Protein AF-R0KQ36-F1 (afdb_monomer_lite)

Sequence (123 aa):
MLGYKKDLPDYDYDPQKAKDLLKQAGLEKGAEVTLWSMPVQRPYNPNSRRIAEMIQNDWSKVGIKAKIVTYEWGEYLAGMRKGEHDSALFGWMSDNGVPDNFAGTLLSCDNFKTGSNVARLVR

Organism: Nosema bombycis (strain CQ1 / CVCC 102059) (NCBI:txid578461)

InterPro domains:
  IPR000914 Solute-binding protein family 5 domain [PF00496] (3-112)
  IPR039424 Solute-binding protein family 5 [PTHR30290] (10-117)

Foldseek 3Di:
DPPDDPPDDDDDPDLVVVLVVCVVVVQNQEEEFEEEFEPAADPVHRGRPVVQVVVQVSSVSSRYHYDYDYDHRVVSLVCLLVLVGPHYDDDDDAPPPDPCSPCVQAPDPVNNVVSSPSVDDDD

Secondary structure (DSSP, 8-state):
-TT--TTPPPPP--HHHHHHHHHHTT-TT-EEEEEE--SS-BTTBS-HHHHHHHHHHHHHTTTEEEEEE---HHHHHHHHHHT--SEE------SSS-THHHHHHHH-SHHHHHS--TT----

Radius of gyration: 16.08 Å; chains: 1; bounding box: 37×28×38 Å

Structure (mmCIF, N/CA/C/O backbone):
data_AF-R0KQ36-F1
#
_entry.id   AF-R0KQ36-F1
#
loop_
_atom_site.group_PDB
_atom_site.id
_atom_site.type_symbol
_atom_site.label_atom_id
_atom_site.label_alt_id
_atom_site.label_comp_id
_atom_site.label_asym_id
_atom_site.label_entity_id
_atom_site.label_seq_id
_atom_site.pdbx_PDB_ins_code
_atom_site.Cartn_x
_atom_site.Cartn_y
_atom_site.Cartn_z
_atom_site.occupancy
_atom_site.B_iso_or_equiv
_atom_site.auth_seq_id
_atom_site.auth_comp_id
_atom_site.auth_asym_id
_atom_site.auth_atom_id
_atom_site.pdbx_PDB_model_num
ATOM 1 N N . MET A 1 1 ? 0.701 -9.088 -22.541 1.00 68.00 1 MET A N 1
ATOM 2 C CA . MET A 1 1 ? 1.845 -9.384 -21.655 1.00 68.00 1 MET A CA 1
ATOM 3 C C . MET A 1 1 ? 1.908 -10.888 -21.467 1.00 68.00 1 MET A C 1
ATOM 5 O O . MET A 1 1 ? 0.860 -11.494 -21.264 1.00 68.00 1 MET A O 1
ATOM 9 N N . LEU A 1 2 ? 3.087 -11.493 -21.611 1.00 82.75 2 LEU A N 1
ATOM 10 C CA . LEU A 1 2 ? 3.276 -12.922 -21.346 1.00 82.75 2 LEU A CA 1
ATOM 11 C C . LEU A 1 2 ? 2.894 -13.225 -19.884 1.00 82.75 2 LEU A C 1
ATOM 13 O O . LEU A 1 2 ? 3.167 -12.406 -19.015 1.00 82.75 2 LEU A O 1
ATOM 17 N N . GLY A 1 3 ? 2.233 -14.351 -19.611 1.00 84.62 3 GLY A N 1
ATOM 18 C CA . GLY A 1 3 ? 1.840 -14.739 -18.246 1.00 84.62 3 GLY A CA 1
ATOM 19 C C . GLY A 1 3 ? 0.640 -13.989 -17.641 1.00 84.62 3 GLY A C 1
ATOM 20 O O . GLY A 1 3 ? 0.231 -14.314 -16.531 1.00 84.62 3 GLY A O 1
ATOM 21 N N . TYR A 1 4 ? 0.035 -13.025 -18.348 1.00 89.44 4 TYR A N 1
ATOM 22 C CA . TYR A 1 4 ? -1.173 -12.339 -17.875 1.00 89.44 4 TYR A CA 1
ATOM 23 C C . TYR A 1 4 ? -2.426 -13.210 -18.049 1.00 89.44 4 TYR A C 1
ATOM 25 O O . TYR A 1 4 ? -2.744 -13.627 -19.166 1.00 89.44 4 TYR A O 1
ATOM 33 N N . LYS A 1 5 ? -3.166 -13.442 -16.958 1.00 90.88 5 LYS A N 1
ATOM 34 C CA . LYS A 1 5 ? -4.444 -14.168 -16.957 1.00 90.88 5 LYS A CA 1
ATOM 35 C C . LYS A 1 5 ? -5.608 -13.175 -16.878 1.00 90.88 5 LYS A C 1
ATOM 37 O O . LYS A 1 5 ? -5.825 -12.570 -15.835 1.00 90.88 5 LYS A O 1
ATOM 42 N N . LYS A 1 6 ? -6.337 -13.024 -17.989 1.00 88.94 6 LYS A N 1
ATOM 43 C CA . LYS A 1 6 ? -7.429 -12.045 -18.156 1.00 88.94 6 LYS A CA 1
ATOM 44 C C . LYS A 1 6 ? -8.647 -12.332 -17.282 1.00 88.94 6 LYS A C 1
ATOM 46 O O . LYS A 1 6 ? -9.215 -11.407 -16.723 1.00 88.94 6 LYS A O 1
ATOM 51 N N . ASP A 1 7 ? -9.006 -13.602 -17.143 1.00 93.19 7 ASP A N 1
ATOM 52 C CA . ASP A 1 7 ? -10.266 -14.014 -16.510 1.00 93.19 7 ASP A CA 1
ATOM 53 C C . ASP A 1 7 ? -10.089 -14.313 -15.012 1.00 93.19 7 ASP A C 1
ATOM 55 O O . ASP A 1 7 ? -10.692 -15.237 -14.463 1.00 93.19 7 ASP A O 1
ATOM 59 N N . LEU A 1 8 ? -9.180 -13.592 -14.349 1.00 91.81 8 LEU A N 1
ATOM 60 C CA . LEU A 1 8 ? -9.088 -13.630 -12.893 1.00 91.81 8 LEU A CA 1
ATOM 61 C C . LEU A 1 8 ? -10.212 -12.765 -12.307 1.00 91.81 8 LEU A C 1
ATOM 63 O O . LEU A 1 8 ? -10.329 -11.609 -12.708 1.00 91.81 8 LEU A O 1
ATOM 67 N N . PRO A 1 9 ? -11.029 -13.299 -11.382 1.00 92.38 9 PRO A N 1
ATOM 68 C CA . PRO A 1 9 ? -12.053 -12.503 -10.723 1.00 92.38 9 PRO A CA 1
ATOM 69 C C . PRO A 1 9 ? -11.394 -11.412 -9.876 1.00 92.38 9 PRO A C 1
ATOM 71 O O . PRO A 1 9 ? -10.442 -11.688 -9.143 1.00 92.38 9 PRO A O 1
ATOM 74 N N . ASP A 1 10 ? -11.910 -10.192 -9.989 1.00 93.69 10 ASP A N 1
ATOM 75 C CA . ASP A 1 10 ? -11.498 -9.058 -9.163 1.00 93.69 10 ASP A CA 1
ATOM 76 C C . ASP A 1 10 ? -12.382 -8.952 -7.909 1.00 93.69 10 ASP A C 1
ATOM 78 O O . ASP A 1 10 ? -13.429 -9.601 -7.804 1.00 93.69 10 ASP A O 1
ATOM 82 N N . TYR A 1 11 ? -11.960 -8.142 -6.943 1.00 94.56 11 TYR A N 1
ATOM 83 C CA . TYR A 1 11 ? -12.784 -7.801 -5.791 1.00 94.56 11 TYR A CA 1
ATOM 84 C C . TYR A 1 11 ? -13.697 -6.619 -6.121 1.00 94.56 11 TYR A C 1
ATOM 86 O O . TYR A 1 11 ? -13.227 -5.534 -6.459 1.00 94.56 11 TYR A O 1
ATOM 94 N N . ASP A 1 12 ? -15.005 -6.805 -5.948 1.00 95.69 12 ASP A N 1
ATOM 95 C CA . ASP A 1 12 ? -15.968 -5.711 -6.066 1.00 95.69 12 ASP A CA 1
ATOM 96 C C . ASP A 1 12 ? -15.798 -4.677 -4.941 1.00 95.69 12 ASP A C 1
ATOM 98 O O . ASP A 1 12 ? -15.447 -5.003 -3.800 1.00 95.69 12 ASP A O 1
ATOM 102 N N . TYR A 1 13 ? -16.123 -3.418 -5.240 1.00 96.94 13 TYR A N 1
ATOM 103 C CA . TYR A 1 13 ? -16.244 -2.380 -4.219 1.00 96.94 13 TYR A CA 1
ATOM 104 C C . TYR A 1 13 ? -17.527 -2.584 -3.401 1.00 96.94 13 TYR A C 1
ATOM 106 O O . TYR A 1 13 ? -18.600 -2.109 -3.772 1.00 96.94 13 TYR A O 1
ATOM 114 N N . ASP A 1 14 ? -17.401 -3.275 -2.267 1.00 97.50 14 ASP A N 1
ATOM 115 C CA . ASP A 1 14 ? -18.507 -3.548 -1.346 1.00 97.50 14 ASP A CA 1
ATOM 116 C C . ASP A 1 14 ? -18.127 -3.210 0.113 1.00 97.50 14 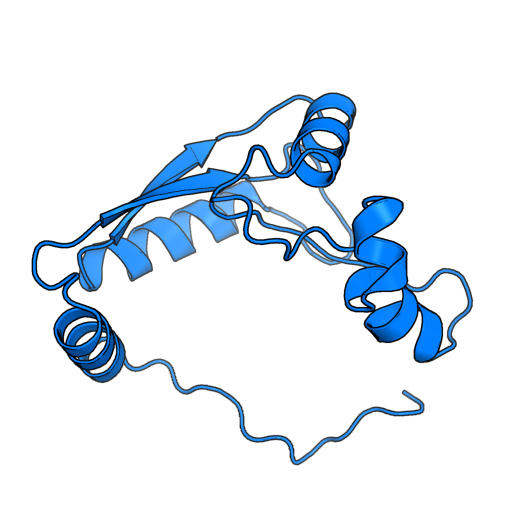ASP A C 1
ATOM 118 O O . ASP A 1 14 ? -17.593 -4.048 0.852 1.00 97.50 14 ASP A O 1
ATOM 122 N N . PRO A 1 15 ? -18.410 -1.972 0.567 1.00 97.00 15 PRO A N 1
ATOM 123 C CA . PRO A 1 15 ? -18.157 -1.564 1.946 1.00 97.00 15 PRO A CA 1
ATOM 124 C C . PRO A 1 15 ? -18.948 -2.361 2.993 1.00 97.00 15 PRO A C 1
ATOM 126 O O . PRO A 1 15 ? -18.514 -2.435 4.143 1.00 97.00 15 PRO A O 1
ATOM 129 N N . GLN A 1 16 ? -20.102 -2.939 2.638 1.00 97.19 16 GLN A N 1
ATOM 130 C CA . GLN A 1 16 ? -20.906 -3.713 3.583 1.00 97.19 16 GLN A CA 1
ATOM 131 C C . GLN A 1 16 ? -20.258 -5.075 3.833 1.00 97.19 16 GLN A C 1
ATOM 133 O O . GLN A 1 16 ? -19.996 -5.428 4.983 1.00 97.19 16 GLN A O 1
ATOM 138 N N . LYS A 1 17 ? -19.877 -5.776 2.762 1.00 97.56 17 LYS A N 1
ATOM 139 C CA . LYS A 1 17 ? -19.115 -7.026 2.859 1.00 97.56 17 LYS A CA 1
ATOM 140 C C . LYS A 1 17 ? -17.787 -6.830 3.590 1.00 97.56 17 LYS A C 1
ATOM 142 O O . LYS A 1 17 ? -17.404 -7.675 4.396 1.00 97.56 17 LYS A O 1
ATOM 147 N N . ALA A 1 18 ? -17.104 -5.703 3.371 1.00 96.81 18 ALA A N 1
ATOM 148 C CA . ALA A 1 18 ? -15.888 -5.366 4.111 1.00 96.81 18 ALA A CA 1
ATOM 149 C C . ALA A 1 18 ? -16.134 -5.251 5.630 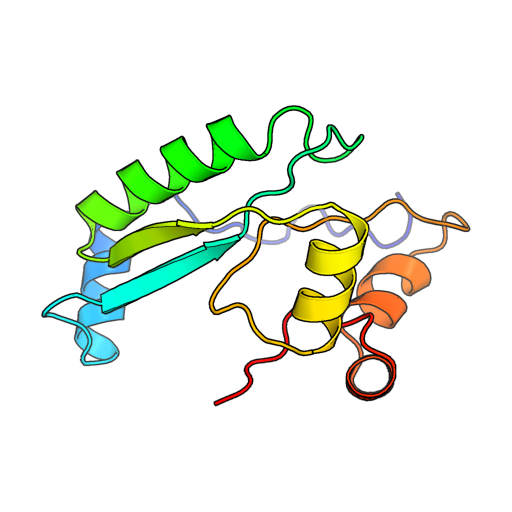1.00 96.81 18 ALA A C 1
ATOM 151 O O . ALA A 1 18 ? -15.367 -5.816 6.411 1.00 96.81 18 ALA A O 1
ATOM 152 N N . LYS A 1 19 ? -17.219 -4.591 6.066 1.00 96.62 19 LYS A N 1
ATOM 153 C CA . LYS A 1 19 ? -17.602 -4.522 7.492 1.00 96.62 19 LYS A CA 1
ATOM 154 C C . LYS A 1 19 ? -17.899 -5.898 8.079 1.00 96.62 19 LYS A C 1
ATOM 156 O O . LYS A 1 19 ? -17.465 -6.189 9.193 1.00 96.62 19 LYS A O 1
ATOM 161 N N . ASP A 1 20 ? -18.604 -6.746 7.336 1.00 96.88 20 ASP A N 1
ATOM 162 C CA . ASP A 1 20 ? -18.950 -8.092 7.793 1.00 96.88 20 ASP A CA 1
ATOM 163 C C . ASP A 1 20 ? -17.696 -8.957 7.984 1.00 96.88 20 ASP A C 1
ATOM 165 O O . ASP A 1 20 ? -17.581 -9.672 8.981 1.00 96.88 20 ASP A O 1
ATOM 169 N N . LEU A 1 21 ? -16.719 -8.842 7.077 1.00 96.88 21 LEU A N 1
ATOM 170 C CA . LEU A 1 21 ? -15.421 -9.511 7.200 1.00 96.88 21 LEU A CA 1
ATOM 171 C C . LEU A 1 21 ? -14.602 -8.974 8.382 1.00 96.88 21 LEU A C 1
ATOM 173 O O . LEU A 1 21 ? -14.020 -9.764 9.124 1.00 96.88 21 LEU A O 1
ATOM 177 N N . LEU A 1 22 ? -14.594 -7.656 8.612 1.00 96.31 22 LEU A N 1
ATOM 178 C CA . LEU A 1 22 ? -13.934 -7.062 9.782 1.00 96.31 22 LEU A CA 1
ATOM 179 C C . LEU A 1 22 ? -14.555 -7.556 11.094 1.00 96.31 22 LEU A C 1
ATOM 181 O O . LEU A 1 22 ? -13.829 -7.885 12.031 1.00 96.31 22 LEU A O 1
ATOM 185 N N . LYS A 1 23 ? -15.884 -7.685 11.150 1.00 96.31 23 LYS A N 1
ATOM 186 C CA . LYS A 1 23 ? -16.582 -8.266 12.302 1.00 96.31 23 LYS A CA 1
ATOM 187 C C . LYS A 1 23 ? -16.205 -9.733 12.519 1.00 96.31 23 LYS A C 1
ATOM 189 O O . LYS A 1 23 ? -15.900 -10.110 13.647 1.00 96.31 23 LYS A O 1
ATOM 194 N N . GLN A 1 24 ? -16.170 -10.546 11.459 1.00 96.88 24 GLN A N 1
ATOM 195 C CA . GLN A 1 24 ? -15.725 -11.948 11.539 1.00 96.88 24 GLN A CA 1
ATOM 196 C C . GLN A 1 24 ? -14.275 -12.073 12.025 1.00 96.88 24 GLN A C 1
ATOM 198 O O . GLN A 1 24 ? -13.946 -13.013 12.743 1.00 96.88 24 GLN A O 1
ATOM 203 N N . ALA A 1 25 ? -13.425 -11.100 11.689 1.00 95.56 25 ALA A N 1
ATOM 204 C CA . ALA A 1 25 ? -12.047 -11.015 12.163 1.00 95.56 25 ALA A CA 1
ATOM 205 C C . ALA A 1 25 ? -11.906 -10.467 13.601 1.00 95.56 25 ALA A C 1
ATOM 207 O O . ALA A 1 25 ? -10.784 -10.325 14.085 1.00 95.56 25 ALA A O 1
ATOM 208 N N . GLY A 1 26 ? -13.008 -10.137 14.289 1.00 96.00 26 GLY A N 1
ATOM 209 C CA . GLY A 1 26 ? -12.990 -9.564 15.642 1.00 96.00 26 GLY A CA 1
ATOM 210 C C . GLY A 1 26 ? -12.621 -8.075 15.701 1.00 96.00 26 GLY A C 1
ATOM 211 O O . GLY A 1 26 ? -12.355 -7.552 16.780 1.00 96.00 26 GLY A O 1
ATOM 212 N N . LEU A 1 27 ? -12.623 -7.377 14.562 1.00 95.00 27 LEU A N 1
ATOM 213 C CA . LEU A 1 27 ? -12.291 -5.952 14.420 1.00 95.00 27 LEU A CA 1
ATOM 214 C C . LEU A 1 27 ? -13.543 -5.076 14.267 1.00 95.00 27 LEU A C 1
ATOM 216 O O . LEU A 1 27 ? -13.517 -4.029 13.627 1.00 95.00 27 LEU A O 1
ATOM 220 N N . GLU A 1 28 ? -14.662 -5.484 14.867 1.00 91.56 28 GLU A N 1
ATOM 221 C CA . GLU A 1 28 ? -15.944 -4.765 14.787 1.00 91.56 28 GLU A CA 1
ATOM 222 C C . GLU A 1 28 ? -15.891 -3.337 15.356 1.00 91.56 28 GLU A C 1
ATOM 224 O O . GLU A 1 28 ? -16.665 -2.474 14.949 1.00 91.56 28 GLU A O 1
ATOM 229 N N . LYS A 1 29 ? -14.955 -3.077 16.277 1.00 91.94 29 LYS A N 1
ATOM 230 C CA . LYS A 1 29 ? -14.707 -1.747 16.854 1.00 91.94 29 LYS A CA 1
ATOM 231 C C . LYS A 1 29 ? -13.809 -0.872 15.974 1.00 91.94 29 LYS A C 1
ATOM 233 O O . LYS A 1 29 ? -13.524 0.263 16.349 1.00 91.94 29 LYS A O 1
ATOM 238 N N . GLY A 1 30 ? -13.376 -1.388 14.825 1.00 92.00 30 GLY A N 1
ATOM 239 C CA . GLY A 1 30 ? -12.399 -0.751 13.960 1.00 92.00 30 GLY A CA 1
ATOM 240 C C . GLY A 1 30 ? -10.956 -1.049 14.359 1.00 92.00 30 GLY A C 1
ATOM 241 O O . GLY A 1 30 ? -10.680 -1.794 15.300 1.00 92.00 30 GLY A O 1
ATOM 242 N N . ALA A 1 31 ? -10.029 -0.451 13.617 1.00 95.12 31 ALA A N 1
ATOM 243 C CA . ALA A 1 31 ? -8.596 -0.505 13.888 1.00 95.12 31 ALA A CA 1
ATOM 244 C C . ALA A 1 31 ? -7.919 0.783 13.407 1.00 95.12 31 ALA A C 1
ATOM 246 O O . ALA A 1 31 ? -8.403 1.445 12.485 1.00 95.12 31 ALA A O 1
ATOM 247 N N . GLU A 1 32 ? -6.786 1.126 14.014 1.00 96.44 32 GLU A N 1
ATOM 248 C CA . GLU A 1 32 ? -5.894 2.162 13.496 1.00 96.44 32 GLU A CA 1
ATOM 249 C C . GLU A 1 32 ? -4.724 1.502 12.769 1.00 96.44 32 GLU A C 1
ATOM 251 O O . GLU A 1 32 ? -4.175 0.514 13.252 1.00 96.44 32 GLU A O 1
ATOM 256 N N . VAL A 1 33 ? -4.354 2.043 11.610 1.00 96.19 33 VAL A N 1
ATOM 257 C CA . VAL A 1 33 ? -3.228 1.548 10.807 1.00 96.19 33 VAL A CA 1
ATOM 258 C C . VAL A 1 33 ? -2.465 2.716 10.206 1.00 96.19 33 VAL A C 1
ATOM 260 O O . VAL A 1 33 ? -3.047 3.749 9.862 1.00 96.19 33 VAL A O 1
ATOM 263 N N . THR A 1 34 ? -1.159 2.570 10.036 1.00 97.31 34 THR A N 1
ATOM 264 C CA . THR A 1 34 ? -0.374 3.494 9.216 1.00 97.31 34 THR A CA 1
ATOM 265 C C . THR A 1 34 ? -0.522 3.157 7.733 1.00 97.31 34 THR A C 1
ATOM 267 O O . THR A 1 34 ? -0.522 1.991 7.344 1.00 97.31 34 THR A O 1
ATOM 270 N N . LEU A 1 35 ? -0.654 4.189 6.894 1.00 97.69 35 LEU A N 1
ATOM 271 C CA . LEU A 1 35 ? -0.651 4.084 5.434 1.00 97.69 35 LEU A CA 1
ATOM 272 C C . LEU A 1 35 ? 0.498 4.916 4.873 1.00 97.69 35 LEU A C 1
ATOM 274 O O . LEU A 1 35 ? 0.434 6.145 4.801 1.00 97.69 35 LEU A O 1
ATOM 278 N N . TRP A 1 36 ? 1.569 4.239 4.492 1.00 97.56 36 TRP A N 1
ATOM 279 C CA . TRP A 1 36 ? 2.773 4.874 3.984 1.00 97.56 36 TRP A CA 1
ATOM 280 C C . TRP A 1 36 ? 2.558 5.348 2.547 1.00 97.56 36 TRP A C 1
ATOM 282 O O . TRP A 1 36 ? 2.313 4.549 1.643 1.00 97.56 36 TRP A O 1
ATOM 292 N N . SER A 1 37 ? 2.699 6.650 2.316 1.00 97.94 37 SER A N 1
ATOM 293 C CA . SER A 1 37 ? 2.624 7.280 0.999 1.00 97.94 37 SER A CA 1
ATOM 294 C C . SER A 1 37 ? 4.003 7.754 0.556 1.00 97.94 37 SER A C 1
ATOM 296 O O . SER A 1 37 ? 4.721 8.385 1.324 1.00 97.94 37 SER A O 1
ATOM 298 N N . MET A 1 38 ? 4.341 7.503 -0.706 1.00 95.56 38 MET A N 1
ATOM 299 C CA . MET A 1 38 ? 5.598 7.946 -1.306 1.00 95.56 38 MET A CA 1
ATOM 300 C C . MET A 1 38 ? 5.609 9.478 -1.498 1.00 95.56 38 MET A C 1
ATOM 302 O O . MET A 1 38 ? 4.573 10.034 -1.883 1.00 95.56 38 MET A O 1
ATOM 306 N N . PRO A 1 39 ? 6.754 10.166 -1.297 1.00 93.88 39 PRO A N 1
ATOM 307 C CA . PRO A 1 39 ? 6.879 11.616 -1.502 1.00 93.88 39 PRO A CA 1
ATOM 308 C C . PRO A 1 39 ? 7.146 12.008 -2.967 1.00 93.88 39 PRO A C 1
ATOM 310 O O . PRO A 1 39 ? 7.127 13.188 -3.308 1.00 93.88 39 PRO A O 1
ATOM 313 N N . VAL A 1 40 ? 7.432 11.030 -3.833 1.00 94.94 40 VAL A N 1
ATOM 314 C CA . VAL A 1 40 ? 7.837 11.225 -5.232 1.00 94.94 40 VAL A CA 1
ATOM 315 C C . VAL A 1 40 ? 6.855 10.571 -6.196 1.00 94.94 40 VAL A C 1
ATOM 317 O O . VAL A 1 40 ? 6.197 9.583 -5.870 1.00 94.94 40 VAL A O 1
ATOM 320 N N . GLN A 1 41 ? 6.794 11.101 -7.415 1.00 95.88 41 GLN A N 1
ATOM 321 C CA . GLN A 1 41 ? 6.020 10.498 -8.495 1.00 95.88 41 GLN A CA 1
ATOM 322 C C . GLN A 1 41 ? 6.716 9.235 -9.000 1.00 95.88 41 GLN A C 1
ATOM 324 O O . GLN A 1 41 ? 7.944 9.187 -9.125 1.00 95.88 41 GLN A O 1
ATOM 329 N N . ARG A 1 42 ? 5.925 8.214 -9.323 1.00 95.44 42 ARG A N 1
ATOM 330 C CA . ARG A 1 42 ? 6.400 6.956 -9.901 1.00 95.44 42 ARG A CA 1
ATOM 331 C C . ARG A 1 42 ? 5.555 6.617 -11.131 1.00 95.44 42 ARG A C 1
ATOM 333 O O . ARG A 1 42 ? 4.374 6.952 -11.147 1.00 95.44 42 ARG A O 1
ATOM 340 N N . PRO A 1 43 ? 6.087 5.900 -12.133 1.00 94.81 43 PRO A N 1
ATOM 341 C CA . PRO A 1 43 ? 5.308 5.576 -13.333 1.00 94.81 43 PRO A CA 1
ATOM 342 C C . PRO A 1 43 ? 4.046 4.740 -13.063 1.00 94.81 43 PRO A C 1
ATOM 344 O O . PRO A 1 43 ? 3.069 4.858 -13.791 1.00 94.81 43 PRO A O 1
ATOM 347 N N . TYR A 1 44 ? 4.038 3.947 -11.988 1.00 93.81 44 TYR A N 1
ATOM 348 C CA . TYR A 1 44 ? 2.868 3.189 -11.523 1.00 93.81 44 TYR A CA 1
ATOM 349 C C . TYR A 1 44 ? 1.954 3.976 -10.565 1.00 93.81 44 TYR A C 1
ATOM 351 O O . TYR A 1 44 ? 0.872 3.506 -10.229 1.00 93.81 44 TYR A O 1
ATOM 359 N N . ASN A 1 45 ? 2.389 5.141 -10.071 1.00 95.94 45 ASN A N 1
ATOM 360 C CA . ASN A 1 45 ? 1.630 5.963 -9.132 1.00 95.94 45 ASN A CA 1
ATOM 361 C C . ASN A 1 45 ? 2.064 7.441 -9.239 1.00 95.94 45 ASN A C 1
ATOM 363 O O . ASN A 1 45 ? 3.050 7.846 -8.609 1.00 95.94 45 ASN A O 1
ATOM 367 N N . PRO A 1 46 ? 1.343 8.261 -10.025 1.00 96.06 46 PRO A N 1
ATOM 368 C CA . PRO A 1 46 ? 1.721 9.650 -10.266 1.00 96.06 46 PRO A CA 1
ATOM 369 C C . PRO A 1 46 ? 1.445 10.570 -9.069 1.00 96.06 46 PRO A C 1
ATOM 371 O O . PRO A 1 46 ? 2.053 11.631 -8.969 1.00 96.06 46 PRO A O 1
ATOM 374 N N . ASN A 1 47 ? 0.544 10.197 -8.152 1.00 96.62 47 ASN A N 1
ATOM 375 C CA . ASN A 1 47 ? 0.242 10.991 -6.961 1.00 96.62 47 ASN A CA 1
ATOM 376 C C . ASN A 1 47 ? -0.153 10.089 -5.787 1.00 96.62 47 ASN A C 1
ATOM 378 O O . ASN A 1 47 ? -1.332 9.906 -5.471 1.00 96.62 47 ASN A O 1
ATOM 382 N N . SER A 1 48 ? 0.867 9.558 -5.113 1.00 97.06 48 SER A N 1
ATOM 383 C CA . SER A 1 48 ? 0.683 8.647 -3.984 1.00 97.06 48 SER A CA 1
ATOM 384 C C . SER A 1 48 ? -0.125 9.285 -2.855 1.00 97.06 48 SER A C 1
ATOM 386 O O . SER A 1 48 ? -0.970 8.623 -2.256 1.00 97.06 48 SER A O 1
ATOM 388 N N . ARG A 1 49 ? 0.071 10.584 -2.597 1.00 97.25 49 ARG A N 1
ATOM 389 C CA . ARG A 1 49 ? -0.634 11.291 -1.525 1.00 97.25 49 ARG A CA 1
ATOM 390 C C . ARG A 1 49 ? -2.138 11.339 -1.779 1.00 97.25 49 ARG A C 1
ATOM 392 O O . ARG A 1 49 ? -2.913 11.042 -0.873 1.00 97.25 49 ARG A O 1
ATOM 399 N N . ARG A 1 50 ? -2.550 11.659 -3.008 1.00 97.81 50 ARG A N 1
ATOM 400 C CA . ARG A 1 50 ? -3.970 11.719 -3.371 1.00 97.81 50 ARG A CA 1
ATOM 401 C C . ARG A 1 50 ? -4.638 10.350 -3.279 1.00 97.81 50 ARG A C 1
ATOM 403 O O . ARG A 1 50 ? -5.746 10.254 -2.762 1.00 97.81 50 ARG A O 1
ATOM 410 N N . ILE A 1 51 ? -3.954 9.299 -3.734 1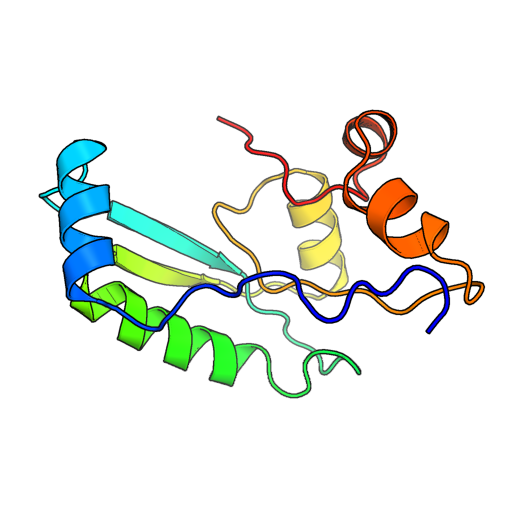.00 98.12 51 ILE A N 1
ATOM 411 C CA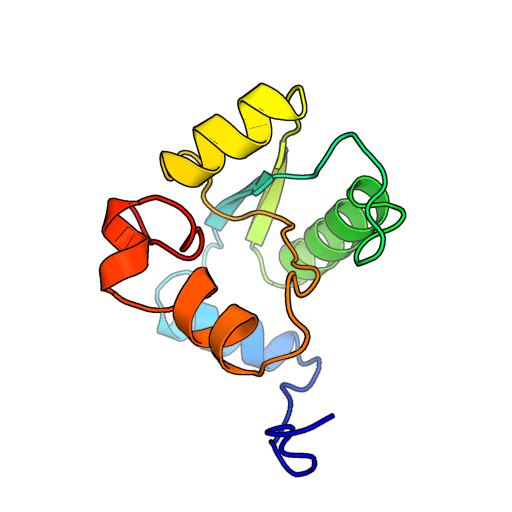 . ILE A 1 51 ? -4.448 7.922 -3.609 1.00 98.12 51 ILE A CA 1
ATOM 412 C C . ILE A 1 51 ? -4.593 7.537 -2.130 1.00 98.12 51 ILE A C 1
ATOM 414 O O . ILE A 1 51 ? -5.625 6.996 -1.742 1.00 98.12 51 ILE A O 1
ATOM 418 N N . ALA A 1 52 ? -3.615 7.877 -1.285 1.00 98.31 52 ALA A N 1
ATOM 419 C CA . ALA A 1 52 ? -3.673 7.594 0.148 1.00 98.31 52 ALA A CA 1
ATOM 420 C C . ALA A 1 52 ? -4.852 8.293 0.847 1.00 98.31 52 ALA A C 1
ATOM 422 O O . ALA A 1 52 ? -5.489 7.694 1.706 1.00 98.31 52 ALA A O 1
ATOM 423 N N . GLU A 1 53 ? -5.178 9.533 0.472 1.00 98.38 53 GLU A N 1
ATOM 424 C CA . GLU A 1 53 ? -6.347 10.258 0.997 1.00 98.38 53 GLU A CA 1
ATOM 425 C C . GLU A 1 53 ? -7.673 9.609 0.586 1.00 98.38 53 GLU A C 1
ATOM 427 O O . GLU A 1 53 ? -8.597 9.520 1.395 1.00 98.38 53 GLU A O 1
ATOM 432 N N . MET A 1 54 ? -7.766 9.118 -0.653 1.00 98.44 54 MET A N 1
ATOM 433 C CA . MET A 1 54 ? -8.947 8.387 -1.122 1.00 98.44 54 MET A CA 1
ATOM 434 C C . MET A 1 54 ? -9.123 7.072 -0.356 1.00 98.44 54 MET A C 1
ATOM 436 O O . MET A 1 54 ? -10.213 6.801 0.144 1.00 98.44 54 MET A O 1
ATOM 440 N N . ILE A 1 55 ? -8.036 6.312 -0.181 1.00 98.31 55 ILE A N 1
ATOM 441 C CA . ILE A 1 55 ? -8.036 5.077 0.612 1.00 98.31 55 ILE A CA 1
ATOM 442 C C . ILE A 1 55 ? -8.402 5.369 2.069 1.00 98.31 55 ILE A C 1
ATOM 444 O O . ILE A 1 55 ? -9.262 4.692 2.619 1.00 98.31 55 ILE A O 1
ATOM 448 N N . GLN A 1 56 ? -7.810 6.395 2.687 1.00 98.44 56 GLN A N 1
ATOM 449 C CA . GLN A 1 56 ? -8.136 6.813 4.054 1.00 98.44 56 GLN A CA 1
ATOM 450 C C . GLN A 1 56 ? -9.633 7.109 4.206 1.00 98.44 56 GLN A C 1
ATOM 452 O O . GLN A 1 56 ? -10.253 6.665 5.174 1.00 98.44 56 GLN A O 1
ATOM 457 N N . ASN A 1 57 ? -10.222 7.828 3.248 1.00 98.44 57 ASN A N 1
ATOM 458 C CA . ASN A 1 57 ? -11.650 8.114 3.242 1.00 98.44 57 ASN A CA 1
ATOM 459 C C . ASN A 1 57 ? -12.490 6.832 3.129 1.00 98.44 57 ASN A C 1
ATOM 461 O O . ASN A 1 57 ? -13.433 6.656 3.897 1.00 98.44 57 ASN A O 1
ATOM 465 N N . ASP A 1 58 ? -12.149 5.914 2.225 1.00 98.38 58 ASP A N 1
ATOM 466 C CA . ASP A 1 58 ? -12.899 4.663 2.062 1.00 98.38 58 ASP A CA 1
ATOM 467 C C . ASP A 1 58 ? -12.762 3.723 3.265 1.00 98.38 58 ASP A C 1
ATOM 469 O O . ASP A 1 58 ? -13.759 3.174 3.734 1.00 98.38 58 ASP A O 1
ATOM 473 N N . TRP A 1 59 ? -11.562 3.604 3.828 1.00 98.25 59 TRP A N 1
ATOM 474 C CA . TRP A 1 59 ? -11.298 2.828 5.040 1.00 98.25 59 TRP A CA 1
ATOM 475 C C . TRP A 1 59 ? -12.056 3.380 6.251 1.00 98.25 59 TRP A C 1
ATOM 477 O O . TRP A 1 59 ? -12.607 2.604 7.037 1.00 98.25 59 TRP A O 1
ATOM 487 N N . SER A 1 60 ? -12.211 4.704 6.353 1.00 97.81 60 SER A N 1
ATOM 488 C CA . SER A 1 60 ? -12.997 5.313 7.432 1.00 97.81 60 SER A CA 1
ATOM 489 C C . SER A 1 60 ? -14.468 4.871 7.423 1.00 97.81 60 SER A C 1
ATOM 491 O O . SER A 1 60 ? -15.055 4.666 8.486 1.00 97.81 60 SER A O 1
ATOM 493 N N . LYS A 1 61 ? -15.055 4.620 6.240 1.00 97.25 61 LYS A N 1
ATOM 494 C CA . LYS A 1 61 ? -16.456 4.177 6.092 1.00 97.25 61 LYS A CA 1
ATOM 495 C C . LYS A 1 61 ? -16.703 2.785 6.670 1.00 97.25 61 LYS A C 1
ATOM 497 O O . LYS A 1 61 ? -17.855 2.445 6.952 1.00 97.25 61 LYS A O 1
ATOM 502 N N . VAL A 1 62 ? -15.648 1.987 6.831 1.00 97.31 62 VAL A N 1
ATOM 503 C CA . VAL A 1 62 ? -15.686 0.623 7.382 1.00 97.31 62 VAL A CA 1
ATOM 504 C C . VAL A 1 62 ? -15.035 0.527 8.767 1.00 97.31 62 VAL A C 1
ATOM 506 O O . VAL A 1 62 ? -14.876 -0.569 9.289 1.00 97.31 62 VAL A O 1
ATOM 509 N N . GLY A 1 63 ? -14.706 1.666 9.390 1.00 96.06 63 GLY A N 1
ATOM 510 C CA . GLY A 1 63 ? -14.166 1.729 10.753 1.00 96.06 63 GLY A CA 1
ATOM 511 C C . GLY A 1 63 ? -12.643 1.605 10.851 1.00 96.06 63 GLY A C 1
ATOM 512 O O . GLY A 1 63 ? -12.116 1.498 11.955 1.00 96.06 63 GLY A O 1
ATOM 513 N N . ILE A 1 64 ? -11.917 1.642 9.732 1.00 98.00 64 ILE A N 1
ATOM 514 C CA . ILE A 1 64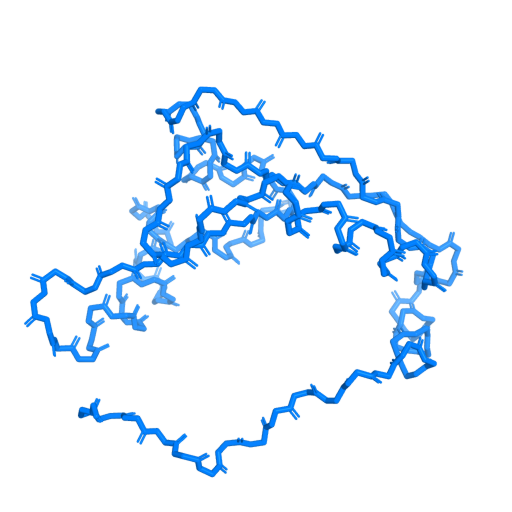 ? -10.452 1.628 9.729 1.00 98.00 64 ILE A CA 1
ATOM 515 C C . ILE A 1 64 ? -9.928 3.063 9.649 1.00 98.00 64 ILE A C 1
ATOM 517 O O . ILE A 1 64 ? -10.159 3.785 8.677 1.00 98.00 64 ILE A O 1
ATOM 521 N N . LYS A 1 65 ? -9.189 3.490 10.672 1.00 98.00 65 LYS A N 1
ATOM 522 C CA . LYS A 1 65 ? -8.577 4.818 10.731 1.00 98.00 65 LYS A CA 1
ATOM 523 C C . LYS A 1 65 ? -7.141 4.749 10.222 1.00 98.00 65 LYS A C 1
ATOM 525 O O . LYS A 1 65 ? -6.221 4.384 10.950 1.00 98.00 65 LYS A O 1
ATOM 530 N N . ALA A 1 66 ? -6.953 5.130 8.962 1.00 98.12 66 ALA A N 1
ATOM 531 C CA . ALA A 1 66 ? -5.629 5.214 8.360 1.00 98.12 66 ALA A CA 1
ATOM 532 C C . ALA A 1 66 ? -4.913 6.507 8.784 1.00 98.12 66 ALA A C 1
ATOM 534 O O . ALA A 1 66 ? -5.432 7.604 8.563 1.00 98.12 66 ALA A O 1
ATOM 535 N N . LYS A 1 67 ? -3.697 6.414 9.324 1.00 98.38 67 LYS A N 1
ATOM 536 C CA . LYS A 1 67 ? -2.779 7.550 9.491 1.00 98.38 67 LYS A CA 1
ATOM 537 C C . LYS A 1 67 ? -1.804 7.566 8.322 1.00 98.38 67 LYS A C 1
ATOM 539 O O . LYS A 1 67 ? -0.954 6.686 8.218 1.00 98.38 67 LYS A O 1
ATOM 544 N N . ILE A 1 68 ? -1.904 8.569 7.455 1.00 98.38 68 ILE A N 1
ATOM 545 C CA . ILE A 1 68 ? -0.982 8.684 6.322 1.00 98.38 68 ILE A CA 1
ATOM 546 C C . ILE A 1 68 ? 0.386 9.150 6.829 1.00 98.38 68 ILE A C 1
ATOM 548 O O . ILE A 1 68 ? 0.477 10.185 7.492 1.00 98.38 68 ILE A O 1
ATOM 552 N N . VAL A 1 69 ? 1.435 8.402 6.497 1.00 97.94 69 VAL A N 1
ATOM 553 C CA . VAL A 1 69 ? 2.827 8.692 6.868 1.00 97.94 69 VAL A CA 1
ATOM 554 C C . VAL A 1 69 ? 3.662 8.822 5.598 1.00 97.94 69 VAL A C 1
ATOM 556 O O . VAL A 1 69 ? 3.416 8.126 4.616 1.00 97.94 69 VAL A O 1
ATOM 559 N N . THR A 1 70 ? 4.629 9.734 5.597 1.00 97.00 70 THR A N 1
ATOM 560 C CA . THR A 1 70 ? 5.592 9.897 4.505 1.00 97.00 70 THR A CA 1
ATOM 561 C C . THR A 1 70 ? 6.981 10.078 5.093 1.00 97.00 70 THR A C 1
ATOM 563 O O . THR A 1 70 ? 7.127 10.667 6.163 1.00 97.00 70 THR A O 1
ATOM 566 N N . TYR A 1 71 ? 7.977 9.607 4.359 1.00 96.56 71 TYR A N 1
ATOM 567 C CA . TYR A 1 71 ? 9.397 9.748 4.668 1.00 96.56 71 TYR A CA 1
ATOM 568 C C . TYR A 1 71 ? 10.118 10.287 3.435 1.00 96.56 71 TYR A C 1
ATOM 570 O O . TYR A 1 71 ? 9.513 10.373 2.362 1.00 96.56 71 TYR A O 1
ATOM 578 N N . GLU A 1 72 ? 11.397 10.633 3.569 1.00 96.81 72 GLU A N 1
ATOM 579 C CA . GLU A 1 72 ? 12.278 10.783 2.407 1.00 96.81 72 GLU A CA 1
ATOM 580 C C . GLU A 1 72 ? 12.321 9.449 1.628 1.00 96.81 72 GLU A C 1
ATOM 582 O O . GLU A 1 72 ? 12.118 8.383 2.205 1.00 96.81 72 GLU A O 1
ATOM 587 N N . TRP A 1 73 ? 12.508 9.473 0.306 1.00 94.75 73 TRP A N 1
ATOM 588 C CA . TRP A 1 73 ? 12.359 8.285 -0.539 1.00 94.75 73 TRP A CA 1
ATOM 589 C C . TRP A 1 73 ? 13.318 7.137 -0.182 1.00 94.75 73 TRP A C 1
ATOM 591 O O . TRP A 1 73 ? 12.913 5.972 -0.191 1.00 94.75 73 TRP A O 1
ATOM 601 N N . GLY A 1 74 ? 14.573 7.438 0.154 1.00 94.44 74 GLY A N 1
ATOM 602 C CA . GLY A 1 74 ? 15.540 6.438 0.603 1.00 94.44 74 GLY A CA 1
ATOM 603 C C . GLY A 1 74 ? 15.140 5.805 1.935 1.00 94.44 74 GLY A C 1
ATOM 604 O O . GLY A 1 74 ? 15.159 4.578 2.066 1.00 94.44 74 GLY A O 1
ATOM 605 N N . GLU A 1 75 ? 14.717 6.627 2.894 1.00 95.31 75 GLU A N 1
ATOM 606 C CA . GLU A 1 75 ? 14.206 6.168 4.191 1.00 95.31 75 GLU A CA 1
ATOM 607 C C . GLU A 1 75 ? 12.927 5.335 4.035 1.00 95.31 75 GLU A C 1
ATOM 609 O O . GLU A 1 75 ? 12.820 4.261 4.621 1.00 95.31 75 GLU A O 1
ATOM 614 N N . TYR A 1 76 ? 12.010 5.760 3.164 1.00 94.81 76 TYR A N 1
ATOM 615 C CA . TYR A 1 76 ? 10.779 5.045 2.834 1.00 94.81 76 TYR A CA 1
ATOM 616 C C . TYR A 1 76 ? 11.071 3.616 2.359 1.00 94.81 76 TYR A C 1
ATOM 618 O O . TYR A 1 76 ? 10.524 2.649 2.887 1.00 94.81 76 TYR A O 1
ATOM 626 N N . LEU A 1 77 ? 11.986 3.463 1.395 1.00 92.44 77 LEU A N 1
ATOM 627 C CA . LEU A 1 77 ? 12.385 2.149 0.888 1.00 92.44 77 LEU A CA 1
ATOM 628 C C . LEU A 1 77 ? 13.111 1.313 1.947 1.00 92.44 77 LEU A C 1
ATOM 630 O O . LEU A 1 77 ? 12.901 0.101 2.022 1.00 92.44 77 LEU A O 1
ATOM 634 N N . ALA A 1 78 ? 13.972 1.934 2.754 1.00 92.38 78 ALA A N 1
ATOM 635 C CA . ALA A 1 78 ? 14.690 1.243 3.816 1.00 92.38 78 ALA A CA 1
ATOM 636 C C . ALA A 1 78 ? 13.733 0.727 4.902 1.00 92.38 78 ALA A C 1
ATOM 638 O O . ALA A 1 78 ? 13.818 -0.446 5.264 1.00 92.38 78 ALA A O 1
ATOM 639 N N . GLY A 1 79 ? 12.804 1.562 5.370 1.00 92.38 79 GLY A N 1
ATOM 640 C CA . GLY A 1 79 ? 11.783 1.198 6.352 1.00 92.38 79 GLY A CA 1
ATOM 641 C C . GLY A 1 79 ? 10.835 0.123 5.828 1.00 92.38 79 GLY A C 1
ATOM 642 O O . GLY A 1 79 ? 10.556 -0.853 6.522 1.00 92.38 79 GLY A O 1
ATOM 643 N N . MET A 1 80 ? 10.458 0.193 4.548 1.00 90.75 80 MET A N 1
ATOM 644 C CA . MET A 1 80 ? 9.662 -0.857 3.911 1.00 90.75 80 MET A CA 1
ATOM 645 C C . MET A 1 80 ? 10.368 -2.212 3.855 1.00 90.75 80 MET A C 1
ATOM 647 O O . MET A 1 80 ? 9.781 -3.243 4.187 1.00 90.75 80 MET A O 1
ATOM 651 N N . ARG A 1 81 ? 11.654 -2.227 3.488 1.00 88.50 81 ARG A N 1
ATOM 652 C CA . ARG A 1 81 ? 12.488 -3.442 3.529 1.00 88.50 81 ARG A CA 1
ATOM 653 C C . ARG A 1 81 ? 12.684 -3.961 4.951 1.00 88.50 81 ARG A C 1
ATOM 655 O O . ARG A 1 81 ? 12.978 -5.141 5.125 1.00 88.50 81 ARG A O 1
ATOM 662 N N . LYS A 1 82 ? 12.532 -3.095 5.956 1.00 89.25 82 LYS A N 1
ATOM 663 C CA . LYS A 1 82 ? 12.521 -3.431 7.384 1.00 89.25 82 LYS A CA 1
ATOM 664 C C . LYS A 1 82 ? 11.120 -3.709 7.940 1.00 89.25 82 LYS A C 1
ATOM 666 O O . LYS A 1 82 ? 11.024 -4.171 9.074 1.00 89.25 82 LYS A O 1
ATOM 671 N N . GLY A 1 83 ? 10.062 -3.627 7.131 1.00 88.56 83 GLY A N 1
ATOM 672 C CA . GLY A 1 83 ? 8.695 -3.944 7.557 1.00 88.56 83 GLY A CA 1
ATOM 673 C C . GLY A 1 83 ? 8.209 -3.055 8.695 1.00 88.56 83 GLY A C 1
ATOM 674 O O . GLY A 1 83 ? 7.515 -3.535 9.578 1.00 88.56 83 GLY A O 1
ATOM 675 N N . GLU A 1 84 ? 8.630 -1.793 8.700 1.00 92.12 84 GLU A N 1
ATOM 676 C CA . GLU A 1 84 ? 8.228 -0.797 9.701 1.00 92.12 84 GLU A CA 1
ATOM 677 C C . GLU A 1 84 ? 6.824 -0.220 9.416 1.00 92.12 84 GLU A C 1
ATOM 679 O O . GLU A 1 84 ? 6.300 0.566 10.204 1.00 92.12 84 GLU A O 1
ATOM 684 N N . HIS A 1 85 ? 6.216 -0.587 8.283 1.00 91.69 85 HIS A N 1
ATOM 685 C CA . HIS A 1 85 ? 4.887 -0.158 7.853 1.00 91.69 85 HIS A CA 1
ATOM 686 C C . HIS A 1 85 ? 3.805 -1.187 8.195 1.00 91.69 85 HIS A C 1
ATOM 688 O O . HIS A 1 85 ? 3.995 -2.381 7.977 1.00 91.69 85 HIS A O 1
ATOM 694 N N . ASP A 1 86 ? 2.619 -0.718 8.599 1.00 93.44 86 ASP A N 1
ATOM 695 C CA . ASP A 1 86 ? 1.424 -1.581 8.636 1.00 93.44 86 ASP A CA 1
ATOM 696 C C . ASP A 1 86 ? 0.878 -1.798 7.218 1.00 93.44 86 ASP A C 1
ATOM 698 O O . ASP A 1 86 ? 0.479 -2.894 6.829 1.00 93.44 86 ASP A O 1
ATOM 702 N N . SER A 1 87 ? 0.857 -0.721 6.427 1.00 94.62 87 SER A N 1
ATOM 703 C CA . SER A 1 87 ? 0.463 -0.723 5.021 1.00 94.62 87 SER A CA 1
ATOM 704 C C . SER A 1 87 ? 1.211 0.364 4.248 1.00 94.62 87 SER A C 1
ATOM 706 O O . SER A 1 87 ? 1.564 1.407 4.803 1.00 94.62 87 SER A O 1
ATOM 708 N N . ALA A 1 88 ? 1.466 0.130 2.959 1.00 95.00 88 ALA A N 1
ATOM 709 C CA . ALA A 1 88 ? 2.238 1.040 2.118 1.00 95.00 88 ALA A CA 1
ATOM 710 C C . ALA A 1 88 ? 1.743 1.049 0.668 1.00 95.00 88 ALA A C 1
ATOM 712 O O . ALA A 1 88 ? 1.381 0.013 0.111 1.00 95.00 88 ALA A O 1
ATOM 713 N N . LEU A 1 89 ? 1.774 2.226 0.040 1.00 95.88 89 LEU A N 1
ATOM 714 C CA . LEU A 1 89 ? 1.595 2.371 -1.399 1.00 95.88 89 LEU A CA 1
ATOM 715 C C . LEU A 1 89 ? 2.904 2.047 -2.110 1.00 95.88 89 LEU A C 1
ATOM 717 O O . LEU A 1 89 ? 3.852 2.825 -2.087 1.00 95.88 89 LEU A O 1
ATOM 721 N N . PHE A 1 90 ? 2.930 0.908 -2.790 1.00 92.44 90 PHE A N 1
ATOM 722 C CA . PHE A 1 90 ? 4.108 0.416 -3.488 1.00 92.44 90 PHE A CA 1
ATOM 723 C C . PHE A 1 90 ? 3.765 -0.030 -4.905 1.00 92.44 90 PHE A C 1
ATOM 725 O O . PHE A 1 90 ? 2.603 -0.229 -5.252 1.00 92.44 90 PHE A O 1
ATOM 732 N N . GLY A 1 91 ? 4.787 -0.178 -5.737 1.00 92.06 91 GLY A N 1
ATOM 733 C CA . GLY A 1 91 ? 4.626 -0.685 -7.087 1.00 92.06 91 GLY A CA 1
ATOM 734 C C . GLY A 1 91 ? 5.963 -1.035 -7.710 1.00 92.06 91 GLY A C 1
ATOM 735 O O . GLY A 1 91 ? 7.023 -0.824 -7.120 1.00 92.06 91 GLY A O 1
ATOM 736 N N . TRP A 1 92 ? 5.893 -1.583 -8.915 1.00 92.44 92 TRP A N 1
ATOM 737 C CA . TRP A 1 92 ? 7.047 -2.122 -9.612 1.00 92.44 92 TRP A CA 1
ATOM 738 C C . TRP A 1 92 ? 7.020 -1.753 -11.086 1.00 92.44 92 TRP A C 1
ATOM 740 O O . TRP A 1 92 ? 5.959 -1.573 -11.685 1.00 92.44 92 TRP A O 1
ATOM 750 N N . MET A 1 93 ? 8.206 -1.659 -11.668 1.00 90.50 93 MET A N 1
ATOM 751 C CA . MET A 1 93 ? 8.402 -1.644 -13.109 1.00 90.50 93 MET A CA 1
ATOM 752 C C . MET A 1 93 ? 9.332 -2.791 -13.436 1.00 90.50 93 MET A C 1
ATOM 754 O O . MET A 1 93 ? 10.311 -2.982 -12.724 1.00 90.50 93 MET A O 1
ATOM 758 N N . SER A 1 94 ? 9.023 -3.544 -14.488 1.00 90.25 94 SER A N 1
ATOM 759 C CA . SER A 1 94 ? 9.863 -4.682 -14.828 1.00 90.25 94 SER A CA 1
ATOM 760 C C . SER A 1 94 ? 11.248 -4.232 -15.285 1.00 90.25 94 SER A C 1
ATOM 762 O O . SER A 1 94 ? 11.355 -3.364 -16.150 1.00 90.25 94 SER A O 1
ATOM 764 N N . ASP A 1 95 ? 12.283 -4.882 -14.761 1.00 89.31 95 ASP A N 1
ATOM 765 C CA . ASP A 1 95 ? 13.679 -4.646 -15.131 1.00 89.31 95 ASP A CA 1
ATOM 766 C C . ASP A 1 95 ? 14.055 -5.338 -16.450 1.00 89.31 95 ASP A C 1
ATOM 768 O O . ASP A 1 95 ? 14.969 -4.903 -17.146 1.00 89.31 95 ASP A O 1
ATOM 772 N N . ASN A 1 96 ? 13.375 -6.440 -16.793 1.00 89.94 96 ASN A N 1
ATOM 773 C CA . ASN A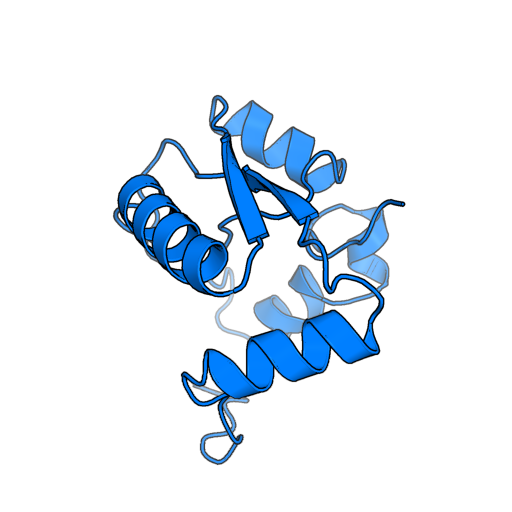 1 96 ? 13.762 -7.322 -17.903 1.00 89.94 96 ASN A CA 1
ATOM 774 C C . ASN A 1 96 ? 12.597 -7.787 -18.799 1.00 89.94 96 ASN A C 1
ATOM 776 O O . ASN A 1 96 ? 12.821 -8.521 -19.759 1.00 89.94 96 ASN A O 1
ATOM 780 N N . GLY A 1 97 ? 11.356 -7.387 -18.504 1.00 86.69 97 GLY A N 1
ATOM 781 C CA . GLY A 1 97 ? 10.167 -7.739 -19.286 1.00 86.69 97 GLY A CA 1
ATOM 782 C C . GLY A 1 97 ? 9.679 -9.185 -19.123 1.00 86.69 97 GLY A C 1
ATOM 783 O O . GLY A 1 97 ? 8.752 -9.592 -19.827 1.00 86.69 97 GLY A O 1
ATOM 784 N N . VAL A 1 98 ? 10.268 -9.963 -18.208 1.00 88.06 98 VAL A N 1
ATOM 785 C CA . VAL A 1 98 ? 9.903 -11.364 -17.952 1.00 88.06 98 VAL A CA 1
ATOM 786 C C . VAL A 1 98 ? 8.943 -11.444 -16.754 1.00 88.06 98 VAL A C 1
ATOM 788 O O . VAL A 1 98 ? 9.171 -10.761 -15.755 1.00 88.06 98 VAL A O 1
ATOM 791 N N . PRO A 1 99 ? 7.893 -12.292 -16.786 1.00 87.75 99 PRO A N 1
ATOM 792 C CA . PRO A 1 99 ? 6.909 -12.373 -15.698 1.00 87.75 99 PRO A CA 1
ATOM 793 C C . PRO A 1 99 ? 7.492 -12.694 -14.312 1.00 87.75 99 PRO A C 1
ATOM 795 O O . PRO A 1 99 ? 6.960 -12.234 -13.302 1.00 87.75 99 PRO A O 1
ATOM 798 N N . ASP A 1 100 ? 8.595 -13.445 -14.260 1.00 89.00 100 ASP A N 1
ATOM 799 C CA . ASP A 1 100 ? 9.294 -13.794 -13.016 1.00 89.00 100 ASP A CA 1
ATOM 800 C C . ASP A 1 100 ? 9.770 -12.559 -12.228 1.00 89.00 100 ASP A C 1
ATOM 802 O O . ASP A 1 100 ? 9.657 -12.518 -11.003 1.00 89.00 100 ASP A O 1
ATOM 806 N N . ASN A 1 101 ? 10.174 -11.491 -12.924 1.00 90.94 101 ASN A N 1
ATOM 807 C CA . ASN A 1 101 ? 10.612 -10.244 -12.295 1.00 90.94 101 ASN A CA 1
ATOM 808 C C . ASN A 1 101 ? 9.473 -9.480 -11.584 1.00 90.94 101 ASN A C 1
ATOM 810 O O . ASN A 1 101 ? 9.727 -8.496 -10.898 1.00 90.94 101 ASN A O 1
ATOM 814 N N . PHE A 1 102 ? 8.221 -9.941 -11.696 1.00 90.56 102 PHE A N 1
ATOM 815 C CA . PHE A 1 102 ? 7.120 -9.493 -10.844 1.00 90.56 102 PHE A CA 1
ATOM 816 C C . PHE A 1 102 ? 6.930 -10.437 -9.657 1.00 90.56 102 PHE A C 1
ATOM 818 O O . PHE A 1 102 ? 7.328 -10.119 -8.542 1.00 90.56 102 PHE A O 1
ATOM 825 N N . ALA A 1 103 ? 6.317 -11.604 -9.870 1.00 87.19 103 ALA A N 1
ATOM 826 C CA . ALA A 1 103 ? 5.906 -12.472 -8.766 1.00 87.19 103 ALA A CA 1
ATOM 827 C C . ALA A 1 103 ? 7.103 -13.090 -8.023 1.00 87.19 103 ALA A C 1
ATOM 829 O O . ALA A 1 103 ? 7.104 -13.132 -6.793 1.00 87.19 103 ALA A O 1
ATOM 830 N N . GLY A 1 104 ? 8.141 -13.515 -8.747 1.00 87.38 104 GLY A N 1
ATOM 831 C CA . GLY A 1 104 ? 9.359 -14.072 -8.161 1.00 87.38 104 GLY A CA 1
ATOM 832 C C . GLY A 1 104 ? 10.110 -13.028 -7.338 1.00 87.38 104 GLY A C 1
ATOM 833 O O . GLY A 1 104 ? 10.437 -13.264 -6.173 1.00 87.38 104 GLY A O 1
ATOM 834 N N . THR A 1 105 ? 10.320 -11.834 -7.892 1.00 88.31 105 THR A N 1
ATOM 835 C CA . THR A 1 105 ? 11.030 -10.746 -7.198 1.00 88.31 105 THR A CA 1
ATOM 836 C C . THR A 1 105 ? 10.248 -10.169 -6.015 1.00 88.31 105 THR A C 1
ATOM 838 O O . THR A 1 105 ? 10.832 -9.920 -4.961 1.00 88.31 105 THR A O 1
ATOM 841 N N . LEU A 1 106 ? 8.937 -9.970 -6.163 1.00 89.38 106 LEU A N 1
ATOM 842 C CA . LEU A 1 106 ? 8.136 -9.207 -5.201 1.00 89.38 106 LEU A CA 1
ATOM 843 C C . LEU A 1 106 ? 7.406 -10.066 -4.173 1.00 89.38 106 LEU A C 1
ATOM 845 O O . LEU A 1 106 ? 7.055 -9.546 -3.122 1.00 89.38 106 LEU A O 1
ATOM 849 N N . LEU A 1 107 ? 7.131 -11.341 -4.465 1.00 88.94 107 LEU A N 1
ATOM 850 C CA . LEU A 1 107 ? 6.229 -12.161 -3.645 1.00 88.94 107 LEU A CA 1
ATOM 851 C C . LEU A 1 107 ? 6.818 -13.515 -3.227 1.00 88.94 107 LEU A C 1
ATOM 853 O O . LEU A 1 107 ? 6.201 -14.208 -2.418 1.00 88.94 107 LEU A O 1
ATOM 857 N N . SER A 1 108 ? 8.001 -13.906 -3.717 1.00 89.38 108 SER A N 1
ATOM 858 C CA . SER A 1 108 ? 8.625 -15.165 -3.286 1.00 89.38 108 SER A CA 1
ATOM 859 C C . SER A 1 108 ? 9.095 -15.127 -1.828 1.00 89.38 108 SER A C 1
ATOM 861 O O . SER A 1 108 ? 9.376 -14.067 -1.255 1.00 89.38 108 SER A O 1
ATOM 863 N N . CYS A 1 109 ? 9.217 -16.317 -1.232 1.00 86.50 109 CYS A N 1
ATOM 864 C CA . CYS A 1 109 ? 9.757 -16.491 0.114 1.00 86.50 109 CYS A CA 1
ATOM 865 C C . CYS A 1 109 ? 11.250 -16.147 0.199 1.00 86.50 109 CYS A C 1
ATOM 867 O O . CYS A 1 109 ? 11.696 -15.658 1.230 1.00 86.50 109 CYS A O 1
ATOM 869 N N . ASP A 1 110 ? 12.030 -16.353 -0.863 1.00 85.06 110 ASP A N 1
ATOM 870 C CA . ASP A 1 110 ? 13.458 -16.011 -0.851 1.00 85.06 110 ASP A CA 1
ATOM 871 C C . ASP A 1 110 ? 13.662 -14.496 -0.760 1.00 85.06 110 ASP A C 1
ATOM 873 O O . ASP A 1 110 ? 14.504 -14.012 0.004 1.00 85.06 110 ASP A O 1
ATOM 877 N N . ASN A 1 111 ? 12.803 -13.733 -1.441 1.00 82.75 111 ASN A N 1
ATOM 878 C CA . ASN A 1 111 ? 12.839 -12.275 -1.405 1.00 82.75 111 ASN A CA 1
ATOM 879 C C . ASN A 1 111 ? 12.249 -11.653 -0.134 1.00 82.75 111 ASN A C 1
ATOM 881 O O . ASN A 1 111 ? 12.353 -10.441 0.072 1.00 82.75 111 ASN A O 1
ATOM 885 N N . PHE A 1 112 ? 11.726 -12.483 0.773 1.00 75.62 112 PHE A N 1
ATOM 886 C CA . PHE A 1 112 ? 11.468 -12.091 2.157 1.00 75.62 112 PHE A CA 1
ATOM 887 C C . PHE A 1 112 ? 12.766 -11.700 2.878 1.00 75.62 112 PHE A C 1
ATOM 889 O O . PHE A 1 112 ? 12.796 -10.716 3.616 1.00 75.62 112 PHE A O 1
ATOM 896 N N . LYS A 1 113 ? 13.855 -12.450 2.642 1.00 71.94 113 LYS A N 1
ATOM 897 C CA . LYS A 1 113 ? 15.150 -12.253 3.317 1.00 71.94 113 LYS A CA 1
ATOM 898 C C . LYS A 1 113 ? 15.930 -11.066 2.754 1.00 71.94 113 LYS A C 1
ATOM 900 O O . LYS A 1 113 ? 16.687 -10.435 3.482 1.00 71.94 113 LYS A O 1
ATOM 905 N N . THR A 1 114 ? 15.751 -10.773 1.468 1.00 72.06 114 THR A N 1
ATOM 906 C CA . THR A 1 114 ? 16.464 -9.702 0.753 1.00 72.06 114 THR A CA 1
ATOM 907 C C . THR A 1 114 ? 15.723 -8.360 0.798 1.00 72.06 114 THR A C 1
ATOM 909 O O . THR A 1 114 ? 16.327 -7.318 0.547 1.00 72.06 114 THR A O 1
ATOM 912 N N . GLY A 1 115 ? 14.435 -8.366 1.166 1.00 72.00 115 GLY A N 1
ATOM 913 C CA . GLY A 1 115 ? 13.624 -7.171 1.421 1.00 72.00 115 GLY A CA 1
ATOM 914 C C . GLY A 1 115 ? 12.797 -6.676 0.232 1.00 72.00 115 GLY A C 1
ATOM 915 O O . GLY A 1 115 ? 12.031 -5.730 0.396 1.00 72.00 115 GLY A O 1
ATOM 916 N N . SER A 1 116 ? 12.904 -7.296 -0.946 1.00 80.75 116 SER A N 1
ATOM 917 C CA . SER A 1 116 ? 12.083 -6.927 -2.114 1.00 80.75 116 SER A CA 1
ATOM 918 C C . SER A 1 116 ? 10.615 -7.341 -1.958 1.00 80.75 116 SER A C 1
ATOM 920 O O . SER A 1 116 ? 9.737 -6.699 -2.534 1.00 80.75 116 SER A O 1
ATOM 922 N N . ASN A 1 117 ? 10.336 -8.358 -1.132 1.00 86.38 117 ASN A N 1
ATOM 923 C CA . ASN A 1 117 ? 8.978 -8.678 -0.704 1.00 86.38 117 ASN A CA 1
ATOM 924 C C . ASN A 1 117 ? 8.578 -7.833 0.514 1.00 86.38 117 ASN A C 1
ATOM 926 O O . ASN A 1 117 ? 8.811 -8.190 1.671 1.00 86.38 117 ASN A O 1
ATOM 930 N N . VAL A 1 118 ? 7.960 -6.691 0.223 1.00 84.31 118 VAL A N 1
ATOM 931 C CA . VAL A 1 118 ? 7.480 -5.712 1.211 1.00 84.31 118 VAL A CA 1
ATOM 932 C C . VAL A 1 118 ? 6.051 -5.986 1.692 1.00 84.31 118 VAL A C 1
ATOM 934 O O . VAL A 1 118 ? 5.555 -5.279 2.565 1.00 84.31 118 VAL A O 1
ATOM 937 N N . ALA A 1 119 ? 5.401 -7.033 1.170 1.00 78.25 119 ALA A N 1
ATOM 938 C CA . ALA A 1 119 ? 4.109 -7.531 1.652 1.00 78.25 119 ALA A CA 1
ATOM 939 C C . ALA A 1 119 ? 4.245 -8.393 2.925 1.00 78.25 119 ALA A C 1
ATOM 941 O O . ALA A 1 119 ? 3.300 -9.061 3.346 1.00 78.25 119 ALA A O 1
ATOM 942 N N . ARG A 1 120 ? 5.432 -8.402 3.539 1.00 71.69 120 ARG A N 1
ATOM 943 C CA . ARG A 1 120 ? 5.697 -9.088 4.799 1.00 71.69 120 ARG A CA 1
ATOM 944 C C . ARG A 1 120 ? 4.840 -8.515 5.930 1.00 71.69 120 ARG A C 1
ATOM 946 O O . ARG A 1 120 ? 4.866 -7.319 6.193 1.00 71.69 120 ARG A O 1
ATOM 953 N N . LEU A 1 121 ? 4.133 -9.392 6.635 1.00 54.41 121 LEU A N 1
ATOM 954 C CA . LEU A 1 121 ? 3.523 -9.089 7.926 1.00 54.41 121 LEU A CA 1
ATOM 955 C C . LEU A 1 121 ? 4.593 -9.288 9.001 1.00 54.41 121 LEU A C 1
ATOM 957 O O . LEU A 1 121 ? 4.898 -10.426 9.358 1.00 54.41 121 LEU A O 1
ATOM 961 N N . VAL A 1 122 ? 5.192 -8.201 9.488 1.00 47.62 122 VAL A N 1
ATOM 962 C CA . VAL A 1 122 ? 5.957 -8.243 10.739 1.00 47.62 122 VAL A CA 1
ATOM 963 C C . VAL A 1 122 ? 4.946 -7.985 11.852 1.00 47.62 122 VAL A C 1
ATOM 965 O O . VAL A 1 122 ? 4.425 -6.881 11.965 1.00 47.62 122 VAL A O 1
ATOM 968 N N . ARG A 1 123 ? 4.592 -9.028 12.601 1.00 40.47 123 ARG A N 1
ATOM 969 C CA . ARG A 1 123 ? 3.930 -8.885 13.901 1.00 40.47 123 ARG A CA 1
ATOM 970 C C . ARG A 1 123 ? 4.970 -9.031 14.994 1.00 40.47 123 ARG A C 1
ATOM 972 O O . ARG A 1 123 ? 5.819 -9.938 14.841 1.00 40.47 123 ARG A O 1
#

pLDDT: mean 91.33, std 9.43, range [40.47, 98.44]